Protein AF-A0A8H7EGR5-F1 (afdb_monomer_lite)

Organism: NCBI:txid1187904

Structure (mmCIF, N/CA/C/O backbone):
data_AF-A0A8H7EGR5-F1
#
_entry.id   AF-A0A8H7EGR5-F1
#
loop_
_atom_site.group_PDB
_atom_site.id
_atom_site.type_symbol
_atom_site.label_atom_id
_atom_site.label_alt_id
_atom_site.label_comp_id
_atom_site.label_asym_id
_atom_site.label_entity_id
_atom_site.label_seq_id
_atom_site.pdbx_PDB_ins_code
_atom_site.Cartn_x
_atom_site.Cartn_y
_atom_site.Cartn_z
_atom_site.occupancy
_atom_site.B_iso_or_equiv
_atom_site.auth_seq_id
_atom_site.auth_comp_id
_atom_site.auth_asym_id
_atom_site.auth_atom_id
_atom_site.pdbx_PDB_model_num
ATOM 1 N N . MET A 1 1 ? -16.414 -17.319 2.156 1.00 40.19 1 MET A N 1
ATOM 2 C CA . MET A 1 1 ? -16.752 -16.036 1.501 1.00 40.19 1 MET A CA 1
ATOM 3 C C . MET A 1 1 ? -15.707 -15.795 0.419 1.00 40.19 1 MET A C 1
ATOM 5 O O . MET A 1 1 ? -14.529 -15.854 0.739 1.00 40.19 1 MET A O 1
ATOM 9 N N . SER A 1 2 ? -16.101 -15.653 -0.848 1.00 37.38 2 SER A N 1
ATOM 10 C CA . SER A 1 2 ? -15.170 -15.329 -1.941 1.00 37.38 2 SER A CA 1
ATOM 11 C C . SER A 1 2 ? -14.865 -13.829 -1.883 1.00 37.38 2 SER A C 1
ATOM 13 O O . SER A 1 2 ? -15.794 -13.026 -1.932 1.00 37.38 2 SER A O 1
ATOM 15 N N . LEU A 1 3 ? -13.590 -13.462 -1.722 1.00 45.47 3 LEU A N 1
ATOM 16 C CA . LEU A 1 3 ? -13.124 -12.084 -1.888 1.00 45.47 3 LEU A CA 1
ATOM 17 C C . LEU A 1 3 ? -13.234 -11.748 -3.380 1.00 45.47 3 LEU A C 1
ATOM 19 O O . LEU A 1 3 ? -12.547 -12.359 -4.197 1.00 45.47 3 LEU A O 1
ATOM 23 N N . ARG A 1 4 ? -14.135 -10.834 -3.745 1.00 58.84 4 ARG A N 1
ATOM 24 C CA . ARG A 1 4 ? -14.188 -10.259 -5.093 1.00 58.84 4 ARG A CA 1
ATOM 25 C C . ARG A 1 4 ? -13.512 -8.900 -5.059 1.00 58.84 4 ARG A C 1
ATOM 27 O O . ARG A 1 4 ? -13.814 -8.098 -4.179 1.00 58.84 4 ARG A O 1
ATOM 34 N N . LEU A 1 5 ? -12.635 -8.656 -6.029 1.00 61.25 5 LEU A N 1
ATOM 35 C CA . LEU A 1 5 ? -12.200 -7.305 -6.353 1.00 61.25 5 LEU A CA 1
ATOM 36 C C . LEU A 1 5 ? -13.452 -6.514 -6.754 1.00 61.25 5 LEU A C 1
ATOM 38 O O . LEU A 1 5 ? -14.194 -6.945 -7.639 1.00 61.25 5 LEU A O 1
ATOM 42 N N . ALA A 1 6 ? -13.726 -5.425 -6.046 1.00 63.50 6 ALA A N 1
ATOM 43 C CA . ALA A 1 6 ? -14.831 -4.529 -6.345 1.00 63.50 6 ALA A CA 1
ATOM 44 C C . ALA A 1 6 ? -14.239 -3.209 -6.825 1.00 63.50 6 ALA A C 1
ATOM 46 O O . ALA A 1 6 ? -13.458 -2.588 -6.105 1.00 63.50 6 ALA A O 1
ATOM 47 N N . GLU A 1 7 ? -14.606 -2.797 -8.034 1.00 66.31 7 GLU A N 1
ATOM 48 C CA . GLU A 1 7 ? -14.335 -1.436 -8.478 1.00 66.31 7 GLU A CA 1
ATOM 49 C C . GLU A 1 7 ? -15.170 -0.461 -7.647 1.00 66.31 7 GLU A C 1
ATOM 51 O O . GLU A 1 7 ? -16.306 -0.750 -7.243 1.00 66.31 7 GLU A O 1
ATOM 56 N N . LEU A 1 8 ? -14.581 0.698 -7.367 1.00 63.16 8 LEU A N 1
ATOM 57 C CA . LEU A 1 8 ? -15.313 1.799 -6.773 1.00 63.16 8 LEU A CA 1
ATOM 58 C C . LEU A 1 8 ? -16.433 2.215 -7.750 1.00 63.16 8 LEU A C 1
ATOM 60 O O . LEU A 1 8 ? -16.196 2.390 -8.939 1.00 63.16 8 LEU A O 1
ATOM 64 N N . GLN A 1 9 ? -17.667 2.304 -7.257 1.00 65.88 9 GLN A N 1
ATOM 65 C CA . GLN A 1 9 ? -18.796 2.860 -7.984 1.00 65.88 9 GLN A CA 1
ATOM 66 C C . GLN A 1 9 ? -18.705 4.383 -7.955 1.00 65.88 9 GLN A C 1
ATOM 68 O O . GLN A 1 9 ? -18.432 4.974 -6.910 1.00 65.88 9 GLN A O 1
ATOM 73 N N . ASP A 1 10 ? -19.024 5.023 -9.075 1.00 65.44 10 ASP A N 1
ATOM 74 C CA . ASP A 1 10 ? -19.046 6.480 -9.197 1.00 65.44 10 ASP A CA 1
ATOM 75 C C . ASP A 1 10 ? -20.202 7.087 -8.378 1.00 65.44 10 ASP A C 1
ATOM 77 O O . ASP A 1 10 ? -21.272 7.403 -8.899 1.00 65.44 10 ASP A O 1
ATOM 81 N N . GLY A 1 11 ? -20.020 7.220 -7.058 1.00 75.31 11 GLY A N 1
ATOM 82 C CA . GLY A 1 11 ? -21.066 7.708 -6.165 1.00 75.31 11 GLY A CA 1
ATOM 83 C C . GLY A 1 11 ? -20.585 8.199 -4.790 1.00 75.31 11 GLY A C 1
ATOM 84 O O . GLY A 1 11 ? -19.582 7.713 -4.260 1.00 75.31 11 GLY A O 1
ATOM 85 N N . PRO A 1 12 ? -21.328 9.128 -4.149 1.00 81.88 12 PRO A N 1
ATOM 86 C CA . PRO A 1 12 ? -20.972 9.690 -2.840 1.00 81.88 12 PRO A CA 1
ATOM 87 C C . PRO A 1 12 ? -20.834 8.670 -1.706 1.00 81.88 12 PRO A C 1
ATOM 89 O O . PRO A 1 12 ? -20.137 8.924 -0.727 1.00 81.88 12 PRO A O 1
ATOM 92 N N . SER A 1 13 ? -21.470 7.502 -1.827 1.00 84.31 13 SER A N 1
ATOM 93 C CA . SER A 1 13 ? -21.416 6.440 -0.816 1.00 84.31 13 SER A CA 1
ATOM 94 C C . SER A 1 13 ? -20.005 5.911 -0.559 1.00 84.31 13 SER A C 1
ATOM 96 O O . SER A 1 13 ? -19.762 5.345 0.501 1.00 84.31 13 SER A O 1
ATOM 98 N N . GLN A 1 14 ? -19.082 6.093 -1.505 1.00 82.50 14 GLN A N 1
ATOM 99 C CA . GLN A 1 14 ? -17.698 5.628 -1.400 1.00 82.50 14 GLN A CA 1
ATOM 100 C C . GLN A 1 14 ? -16.701 6.737 -1.064 1.00 82.50 14 GLN A C 1
ATOM 102 O O . GLN A 1 14 ? -15.524 6.466 -0.838 1.00 82.50 14 GLN A O 1
ATOM 107 N N . TRP A 1 15 ? -17.154 7.989 -0.984 1.00 88.50 15 TRP A N 1
ATOM 108 C CA . TRP A 1 15 ? -16.294 9.110 -0.613 1.00 88.50 15 TRP A CA 1
ATOM 109 C C . TRP A 1 15 ? -15.570 8.920 0.722 1.00 88.50 15 TRP A C 1
ATOM 111 O O . TRP A 1 15 ? -14.414 9.331 0.791 1.00 88.50 15 TRP A O 1
ATOM 121 N N . PRO A 1 16 ? -16.154 8.283 1.759 1.00 89.19 16 PRO A N 1
ATOM 122 C CA . PRO A 1 16 ? -15.410 7.988 2.979 1.00 89.19 16 PRO A CA 1
ATOM 123 C C . PRO A 1 16 ? -14.196 7.086 2.731 1.00 89.19 16 PRO A C 1
ATOM 125 O O . PRO A 1 16 ? -13.119 7.376 3.238 1.00 89.19 16 PRO A O 1
ATOM 128 N N . ASP A 1 17 ? -14.344 6.044 1.907 1.00 87.31 17 ASP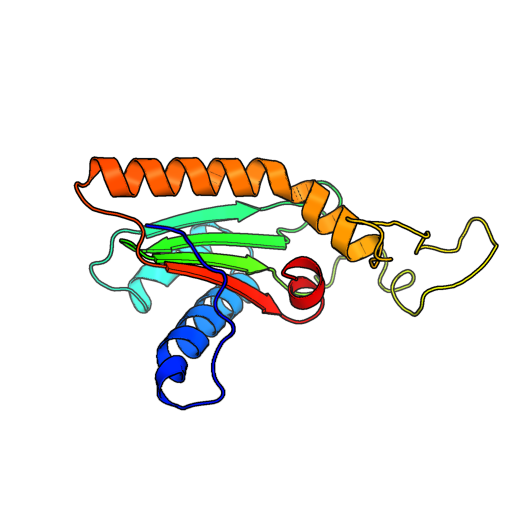 A N 1
ATOM 129 C CA . ASP A 1 17 ? -13.255 5.116 1.580 1.00 87.31 17 ASP A CA 1
ATOM 130 C C . ASP A 1 17 ? -12.166 5.798 0.740 1.00 87.31 17 ASP A C 1
ATOM 132 O O . ASP A 1 17 ? -10.976 5.599 0.981 1.00 87.31 17 ASP A O 1
ATOM 136 N N . ILE A 1 18 ? -12.572 6.645 -0.211 1.00 89.69 18 ILE A N 1
ATOM 137 C CA . ILE A 1 18 ? -11.654 7.450 -1.030 1.00 89.69 18 ILE A CA 1
ATOM 138 C C . ILE A 1 18 ? -10.898 8.455 -0.155 1.00 89.69 18 ILE A C 1
ATOM 140 O O . ILE A 1 18 ? -9.681 8.585 -0.277 1.00 89.69 18 ILE A O 1
ATOM 144 N N . ALA A 1 19 ? -11.597 9.157 0.740 1.00 91.94 19 ALA A N 1
ATOM 145 C CA . ALA A 1 19 ? -10.998 10.135 1.643 1.00 91.94 19 ALA A CA 1
ATOM 146 C C . ALA A 1 19 ? -10.009 9.482 2.619 1.00 91.94 19 ALA A C 1
ATOM 148 O O . ALA A 1 19 ? -8.958 10.057 2.899 1.00 91.94 19 ALA A O 1
ATOM 149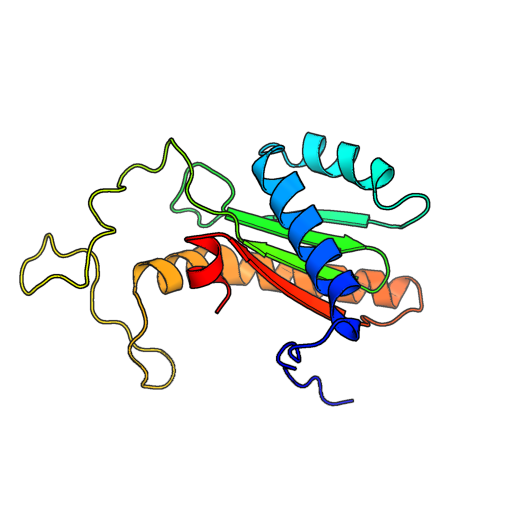 N N . ASP A 1 20 ? -10.321 8.280 3.102 1.00 92.25 20 ASP A N 1
ATOM 150 C CA . ASP A 1 20 ? -9.452 7.481 3.966 1.00 92.25 20 ASP A CA 1
ATOM 151 C C . ASP A 1 20 ? -8.159 7.058 3.248 1.00 92.25 20 ASP A C 1
ATOM 153 O O . ASP A 1 20 ? -7.050 7.340 3.713 1.00 92.25 20 ASP A O 1
ATOM 157 N N . ALA A 1 21 ? -8.291 6.485 2.047 1.00 92.88 21 ALA A N 1
ATOM 158 C CA . ALA A 1 21 ? -7.157 6.101 1.209 1.00 92.88 21 ALA A CA 1
ATOM 159 C C . ALA A 1 21 ? -6.276 7.306 0.843 1.00 92.88 21 ALA A C 1
ATOM 161 O O . ALA A 1 21 ? -5.048 7.251 0.957 1.00 92.88 21 ALA A O 1
ATOM 162 N N . ALA A 1 22 ? -6.906 8.418 0.450 1.00 93.81 22 ALA A N 1
ATOM 163 C CA . ALA A 1 22 ? -6.224 9.664 0.126 1.00 93.81 22 ALA A CA 1
ATOM 164 C C . ALA A 1 22 ? -5.483 10.240 1.338 1.00 93.81 22 ALA A C 1
ATOM 166 O O . ALA A 1 22 ? -4.369 10.740 1.190 1.00 93.81 22 ALA A O 1
ATOM 167 N N . ARG A 1 23 ? -6.057 10.136 2.544 1.00 95.06 23 ARG A N 1
ATOM 168 C CA . ARG A 1 23 ? -5.401 10.573 3.779 1.00 95.06 23 ARG A CA 1
ATOM 169 C C . ARG A 1 23 ? -4.147 9.759 4.067 1.00 95.06 23 ARG A C 1
ATOM 171 O O . ARG A 1 23 ? -3.116 10.353 4.360 1.00 95.06 23 ARG A O 1
ATOM 178 N N . ILE A 1 24 ? -4.214 8.432 3.969 1.00 95.56 24 ILE A N 1
ATOM 179 C CA . ILE A 1 24 ? -3.044 7.566 4.190 1.00 95.56 24 ILE A CA 1
ATOM 180 C C . ILE A 1 24 ? -1.948 7.872 3.160 1.00 95.56 24 ILE A C 1
ATOM 182 O O . ILE A 1 24 ? -0.795 8.053 3.547 1.00 95.56 24 ILE A O 1
ATOM 186 N N . LEU A 1 25 ? -2.305 8.006 1.876 1.00 93.44 25 LEU A N 1
ATOM 187 C CA . LEU A 1 25 ? -1.369 8.398 0.812 1.00 93.44 25 LEU A CA 1
ATOM 188 C C . LEU A 1 25 ? -0.723 9.764 1.072 1.00 93.44 25 LEU A C 1
ATOM 190 O O . LEU A 1 25 ? 0.486 9.925 0.898 1.00 93.44 25 LEU A O 1
ATOM 194 N N . TRP A 1 26 ? -1.517 10.751 1.489 1.00 93.19 26 TRP A N 1
ATOM 195 C CA . TRP A 1 26 ? -1.026 12.090 1.800 1.00 93.19 26 TRP A CA 1
ATOM 196 C C . TRP A 1 26 ? -0.070 12.079 2.995 1.00 93.19 26 TRP A C 1
ATOM 198 O O . TRP A 1 26 ? 1.029 12.620 2.885 1.00 93.19 26 TRP A O 1
ATOM 208 N N . LEU A 1 27 ? -0.443 11.408 4.091 1.00 93.50 27 LEU A N 1
ATOM 209 C CA . LEU A 1 27 ? 0.409 11.255 5.272 1.00 93.50 27 LEU A CA 1
ATOM 210 C C . LEU A 1 27 ? 1.720 10.544 4.934 1.00 93.50 27 LEU A C 1
ATOM 212 O O . LEU A 1 27 ? 2.780 11.002 5.347 1.00 93.50 27 LEU A O 1
ATOM 216 N N . ALA A 1 28 ? 1.672 9.474 4.136 1.00 91.62 28 ALA A N 1
ATOM 217 C CA . ALA A 1 28 ? 2.876 8.788 3.680 1.00 91.62 28 ALA A CA 1
ATOM 218 C C . ALA A 1 28 ? 3.789 9.762 2.919 1.00 91.62 28 ALA A C 1
ATOM 220 O O . ALA A 1 28 ? 4.961 9.910 3.258 1.00 91.62 28 ALA A O 1
ATOM 221 N N . SER A 1 29 ? 3.214 10.530 1.993 1.00 87.38 29 SER A N 1
ATOM 222 C CA . SER A 1 29 ? 3.960 11.464 1.143 1.00 87.38 29 SER A CA 1
ATOM 223 C C . SER A 1 29 ? 4.659 12.594 1.913 1.00 87.38 29 SER A C 1
ATOM 225 O O . SER A 1 29 ? 5.693 13.086 1.463 1.00 87.38 29 SER A O 1
ATOM 227 N N . ILE A 1 30 ? 4.104 13.045 3.045 1.00 88.75 30 ILE A N 1
ATOM 228 C CA . ILE A 1 30 ? 4.705 14.111 3.872 1.00 88.75 30 ILE A CA 1
ATOM 229 C C . ILE A 1 30 ? 5.562 13.574 5.027 1.00 88.75 30 ILE A C 1
ATOM 231 O O . ILE A 1 30 ? 6.358 14.323 5.592 1.00 88.75 30 ILE A O 1
ATOM 235 N N . SER A 1 31 ? 5.429 12.288 5.357 1.00 90.75 31 SER A N 1
ATOM 236 C CA . SER A 1 31 ? 6.174 11.599 6.413 1.00 90.75 31 SER A CA 1
ATOM 237 C C . SER A 1 31 ? 6.968 10.427 5.817 1.00 90.75 31 SER A C 1
ATOM 239 O O . SER A 1 31 ? 6.546 9.266 5.908 1.00 90.75 31 SER A O 1
ATOM 241 N N . PRO A 1 32 ? 8.128 10.707 5.189 1.00 83.62 32 PRO A N 1
ATOM 242 C CA . PRO A 1 32 ? 8.963 9.667 4.586 1.00 83.62 32 PRO A CA 1
ATOM 243 C C . PRO A 1 32 ? 9.530 8.696 5.632 1.00 83.62 32 PRO A C 1
ATOM 245 O O . PRO A 1 32 ? 9.738 7.525 5.337 1.00 83.62 32 PRO A O 1
ATOM 248 N N . ASP A 1 33 ? 9.725 9.160 6.868 1.00 88.19 33 ASP A N 1
ATOM 249 C CA . ASP A 1 33 ? 10.098 8.330 8.011 1.00 88.19 33 ASP A CA 1
ATOM 250 C C . ASP A 1 33 ? 8.868 7.582 8.566 1.00 88.19 33 ASP A C 1
ATOM 252 O O . ASP A 1 33 ? 7.840 8.189 8.888 1.00 88.19 33 ASP A O 1
ATOM 256 N N . ILE A 1 34 ? 8.964 6.253 8.688 1.00 91.25 34 ILE A N 1
ATOM 257 C CA . ILE A 1 34 ? 7.855 5.406 9.150 1.00 91.25 34 ILE A CA 1
ATOM 258 C C . ILE A 1 34 ? 7.496 5.619 10.630 1.00 91.25 34 ILE A C 1
ATOM 260 O O . ILE A 1 34 ? 6.340 5.436 11.012 1.00 91.25 34 ILE A O 1
ATOM 264 N N . ILE A 1 35 ? 8.452 6.005 11.477 1.00 91.94 35 ILE A N 1
ATOM 265 C CA . ILE A 1 35 ? 8.215 6.321 12.891 1.00 91.94 35 ILE A CA 1
ATOM 266 C C . ILE A 1 35 ? 7.406 7.614 12.979 1.00 91.94 35 ILE A C 1
ATOM 268 O O . ILE A 1 35 ? 6.374 7.634 13.650 1.00 91.94 35 ILE A O 1
ATOM 272 N N . ALA A 1 36 ? 7.809 8.655 12.247 1.00 91.44 36 ALA A N 1
ATOM 273 C CA . ALA A 1 36 ? 7.054 9.905 12.164 1.00 91.44 36 ALA A CA 1
ATOM 274 C C . ALA A 1 36 ? 5.635 9.669 11.619 1.00 91.44 36 ALA A C 1
ATOM 276 O O . ALA A 1 36 ? 4.660 10.115 12.219 1.00 91.44 36 ALA A O 1
ATOM 277 N N . PHE A 1 37 ? 5.503 8.878 10.549 1.00 93.31 37 PHE A N 1
ATOM 278 C CA . PHE A 1 37 ? 4.202 8.489 9.999 1.00 93.31 37 PHE A CA 1
ATOM 279 C C . PHE A 1 37 ? 3.306 7.802 11.046 1.00 93.31 37 PHE A C 1
ATOM 281 O O . PHE A 1 37 ? 2.145 8.170 11.220 1.00 93.31 37 PHE A O 1
ATOM 288 N N . ARG A 1 38 ? 3.843 6.829 11.796 1.00 93.69 38 ARG A N 1
ATOM 289 C CA . ARG A 1 38 ? 3.107 6.126 12.865 1.00 93.69 38 ARG A CA 1
ATOM 290 C C . ARG A 1 38 ? 2.685 7.052 14.010 1.00 93.69 38 ARG A C 1
ATOM 292 O O . ARG A 1 38 ? 1.681 6.761 14.658 1.00 93.69 38 ARG A O 1
ATOM 299 N N . HIS A 1 39 ? 3.435 8.122 14.273 1.00 92.06 39 HIS A N 1
ATOM 300 C CA . HIS A 1 39 ? 3.090 9.127 15.281 1.00 92.06 39 HIS A CA 1
ATOM 301 C C . HIS A 1 39 ? 1.955 10.061 14.845 1.00 92.06 39 HIS A C 1
ATOM 303 O O . HIS A 1 39 ? 1.243 10.566 15.709 1.00 92.06 39 HIS A O 1
ATOM 309 N N . GLU A 1 40 ? 1.746 10.247 13.541 1.00 92.44 40 GLU A N 1
ATOM 310 C CA . GLU A 1 40 ? 0.650 11.062 12.999 1.00 92.44 40 GLU A CA 1
ATOM 311 C C . GLU A 1 40 ? -0.688 10.309 12.941 1.00 92.44 40 GLU A C 1
ATOM 313 O O . GLU A 1 40 ? -1.750 10.920 13.067 1.00 92.44 40 GLU A O 1
ATOM 318 N N . LEU A 1 41 ? -0.673 8.976 12.789 1.00 92.94 41 LEU A N 1
ATOM 319 C CA . LEU A 1 41 ? -1.897 8.167 12.671 1.00 92.94 41 LEU A CA 1
ATOM 320 C C . LEU A 1 41 ? -2.933 8.401 13.797 1.00 92.94 41 LEU A C 1
ATOM 322 O O . LEU A 1 41 ? -4.110 8.558 13.462 1.00 92.94 41 LEU A O 1
ATOM 326 N N . PRO A 1 42 ? -2.566 8.494 15.093 1.00 93.56 42 PRO A N 1
ATOM 327 C CA . PRO A 1 42 ? -3.520 8.753 16.177 1.00 93.56 42 PRO A CA 1
ATOM 328 C C . PRO A 1 42 ? -4.337 10.038 16.030 1.00 93.56 42 PRO A C 1
ATOM 330 O O . PRO A 1 42 ? -5.468 10.087 16.511 1.00 93.56 42 PRO A O 1
ATOM 333 N N . THR A 1 43 ? -3.798 11.063 15.363 1.00 93.69 43 THR A N 1
ATOM 334 C CA . THR A 1 43 ? -4.499 12.334 15.116 1.00 93.69 43 THR A CA 1
ATOM 335 C C . THR A 1 43 ? -5.739 12.129 14.245 1.00 93.69 43 THR A C 1
ATOM 337 O O . THR A 1 43 ? -6.736 12.833 14.398 1.00 93.69 43 THR A O 1
ATOM 340 N N . TYR A 1 44 ? -5.696 11.145 13.344 1.00 91.75 44 TYR A N 1
ATOM 341 C CA . TYR A 1 44 ? -6.760 10.869 12.378 1.00 91.75 44 TYR A CA 1
ATOM 342 C C . TYR A 1 44 ? -7.576 9.620 12.714 1.00 91.75 44 TYR A C 1
ATOM 344 O O . TYR A 1 44 ? -8.735 9.526 12.310 1.00 91.75 44 TYR A O 1
ATOM 352 N N . TYR A 1 45 ? -6.988 8.687 13.463 1.00 92.88 45 TYR A N 1
ATOM 353 C CA . TYR A 1 45 ? -7.587 7.409 13.845 1.00 92.88 45 TYR A CA 1
ATOM 354 C C . TYR A 1 45 ? -7.521 7.205 15.368 1.00 92.88 45 TYR A C 1
ATOM 356 O O . TYR A 1 45 ? -6.867 6.273 15.851 1.00 92.88 45 TYR A O 1
ATOM 364 N N . PRO A 1 46 ? -8.166 8.081 16.162 1.00 91.50 46 PRO A N 1
ATOM 365 C CA . PRO A 1 46 ? -8.100 7.999 17.614 1.00 91.50 46 PRO A CA 1
ATOM 366 C C . PRO A 1 46 ? -8.755 6.710 18.122 1.00 91.50 46 PRO A C 1
ATOM 368 O O . PRO A 1 46 ? -9.791 6.286 17.617 1.00 91.50 46 PRO A O 1
ATOM 371 N N . ASN A 1 47 ? -8.175 6.121 19.171 1.00 88.50 47 ASN A N 1
ATOM 372 C CA . ASN A 1 47 ? -8.669 4.903 19.831 1.00 88.50 47 ASN A CA 1
ATOM 373 C C . ASN A 1 47 ? -8.716 3.646 18.941 1.00 88.50 47 ASN A C 1
ATOM 375 O O . ASN A 1 47 ? -9.427 2.699 19.269 1.00 88.50 47 ASN A O 1
ATOM 379 N N . THR A 1 48 ? -7.958 3.622 17.843 1.00 87.50 48 THR A N 1
ATOM 380 C CA . THR A 1 48 ? -7.838 2.449 16.964 1.00 87.50 48 THR A CA 1
ATOM 381 C C . THR A 1 48 ? -6.529 1.713 17.208 1.00 87.50 48 THR A C 1
ATOM 383 O O . THR A 1 48 ? -5.532 2.293 17.651 1.00 87.50 48 THR A O 1
ATOM 386 N N . SER A 1 49 ? -6.515 0.416 16.908 1.00 87.44 49 SER A N 1
ATOM 387 C CA . SER A 1 49 ? -5.275 -0.349 16.884 1.00 87.44 49 SER A CA 1
ATOM 388 C C . SER A 1 49 ? -4.677 -0.304 15.483 1.00 87.44 49 SER A C 1
ATOM 390 O O . SER A 1 49 ? -5.323 -0.714 14.520 1.00 87.44 49 SER A O 1
ATOM 392 N N . TYR A 1 50 ? -3.437 0.176 15.362 1.00 90.00 50 TYR A N 1
ATOM 393 C CA . TYR A 1 50 ? -2.787 0.312 14.063 1.00 90.00 50 TYR A CA 1
ATOM 394 C C . TYR A 1 50 ? -1.403 -0.331 14.003 1.00 90.00 50 TYR A C 1
ATOM 396 O O . TYR A 1 50 ? -0.662 -0.397 14.984 1.00 90.00 50 TYR A O 1
ATOM 404 N N . SER A 1 51 ? -1.042 -0.781 12.807 1.00 91.25 51 SER A N 1
ATOM 405 C CA . SER A 1 51 ? 0.319 -1.165 12.444 1.00 91.25 51 SER A CA 1
ATOM 406 C C . SER A 1 51 ? 0.625 -0.610 11.065 1.00 91.25 51 SER A C 1
ATOM 408 O O . SER A 1 51 ? -0.190 -0.768 10.160 1.00 91.25 51 SER A O 1
ATOM 410 N N . ALA A 1 52 ? 1.792 0.000 10.892 1.00 94.12 52 ALA A N 1
ATOM 411 C CA . ALA A 1 52 ? 2.227 0.497 9.594 1.00 94.12 52 ALA A CA 1
ATOM 412 C C . ALA A 1 52 ? 3.634 0.004 9.282 1.00 94.12 52 ALA A C 1
ATOM 414 O O . ALA A 1 52 ? 4.489 0.092 10.156 1.00 94.12 52 ALA A O 1
ATOM 415 N N . THR A 1 53 ? 3.898 -0.463 8.071 1.00 93.94 53 THR A N 1
ATOM 416 C CA . THR A 1 53 ? 5.219 -0.930 7.633 1.00 93.94 53 THR A CA 1
ATOM 417 C C . THR A 1 53 ? 5.558 -0.282 6.304 1.00 93.94 53 THR A C 1
ATOM 419 O O . THR A 1 53 ? 4.693 -0.072 5.458 1.00 93.94 53 THR A O 1
ATOM 422 N N . GLU A 1 54 ? 6.822 0.068 6.137 1.00 93.81 54 GLU A N 1
ATOM 423 C CA . GLU A 1 54 ? 7.345 0.603 4.889 1.00 93.81 54 GLU A CA 1
ATOM 424 C C . GLU A 1 54 ? 7.670 -0.513 3.897 1.00 93.81 54 GLU A C 1
ATOM 426 O O . GLU A 1 54 ? 8.172 -1.572 4.267 1.00 93.81 54 GLU A O 1
ATOM 431 N N . LEU A 1 55 ? 7.385 -0.257 2.626 1.00 92.44 55 LEU A N 1
ATOM 432 C CA . LEU A 1 55 ? 7.665 -1.157 1.521 1.00 92.44 55 LEU A CA 1
ATOM 433 C C . LEU A 1 55 ? 8.681 -0.497 0.592 1.00 92.44 55 LEU A C 1
ATOM 435 O O . LEU A 1 55 ? 8.527 0.656 0.167 1.00 92.44 55 LEU A O 1
ATOM 439 N N . TRP A 1 56 ? 9.724 -1.257 0.279 1.00 88.19 56 TRP A N 1
ATOM 440 C CA . TRP A 1 56 ? 10.870 -0.812 -0.499 1.00 88.19 56 TRP A CA 1
ATOM 441 C C . TRP A 1 56 ? 11.028 -1.681 -1.731 1.00 88.19 56 TRP A C 1
ATOM 443 O O . TRP A 1 56 ? 10.928 -2.900 -1.653 1.00 88.19 56 TRP A O 1
ATOM 453 N N . THR A 1 57 ? 11.325 -1.061 -2.869 1.00 80.31 57 THR A N 1
ATOM 454 C CA . THR A 1 57 ? 11.568 -1.797 -4.118 1.00 80.31 57 THR A CA 1
ATOM 455 C C . THR A 1 57 ? 12.928 -2.491 -4.139 1.00 80.31 57 THR A C 1
ATOM 457 O O . THR A 1 57 ? 13.167 -3.315 -5.015 1.00 80.31 57 THR A O 1
ATOM 460 N N . GLY A 1 58 ? 13.863 -2.091 -3.266 1.00 71.19 58 GLY A N 1
ATOM 461 C CA . GLY A 1 58 ? 15.284 -2.455 -3.352 1.00 71.19 58 GLY A CA 1
ATOM 462 C C . GLY A 1 58 ? 16.036 -1.791 -4.518 1.00 71.19 58 GLY A C 1
ATOM 463 O O . GLY A 1 58 ? 17.261 -1.814 -4.551 1.00 71.19 58 GLY A O 1
ATOM 464 N N . LEU A 1 59 ? 15.311 -1.164 -5.450 1.00 65.62 59 LEU A N 1
ATOM 465 C CA . LEU A 1 59 ? 15.839 -0.413 -6.593 1.00 65.62 59 LEU A CA 1
ATOM 466 C C . LEU A 1 59 ? 16.016 1.077 -6.273 1.00 65.62 59 LEU A C 1
ATOM 468 O O . LEU A 1 59 ? 16.841 1.758 -6.880 1.00 65.62 59 LEU A O 1
ATOM 472 N N . ASN A 1 60 ? 15.236 1.586 -5.317 1.00 65.56 60 ASN A N 1
ATOM 473 C CA . ASN A 1 60 ? 15.183 2.997 -4.967 1.00 65.56 60 ASN A CA 1
ATOM 474 C C . ASN A 1 60 ? 15.707 3.203 -3.545 1.00 65.56 60 ASN A C 1
ATOM 476 O O . ASN A 1 60 ? 15.441 2.403 -2.651 1.00 65.56 60 ASN A O 1
ATOM 480 N N . ALA A 1 61 ? 16.382 4.331 -3.326 1.00 66.06 61 ALA A N 1
ATOM 481 C CA . ALA A 1 61 ? 16.855 4.746 -2.006 1.00 66.06 61 ALA A CA 1
ATOM 482 C C . ALA A 1 61 ? 15.747 5.325 -1.108 1.00 66.06 61 ALA A C 1
ATOM 484 O O . ALA A 1 61 ? 16.035 5.756 0.004 1.00 66.06 61 ALA A O 1
ATOM 485 N N . SER A 1 62 ? 14.494 5.348 -1.573 1.00 74.81 62 SER A N 1
ATOM 486 C CA . SER A 1 62 ? 13.341 5.789 -0.788 1.00 74.81 62 SER A CA 1
ATOM 487 C C . SER A 1 62 ? 12.193 4.791 -0.833 1.00 74.81 62 SER A C 1
ATOM 489 O O . SER A 1 62 ? 12.011 4.081 -1.832 1.00 74.81 62 SER A O 1
ATOM 491 N N . ARG A 1 63 ? 11.426 4.772 0.264 1.00 83.19 63 ARG A N 1
ATOM 492 C CA . ARG A 1 63 ? 10.182 4.021 0.436 1.00 83.19 63 ARG A CA 1
ATOM 493 C C . ARG A 1 63 ? 9.226 4.294 -0.727 1.00 83.19 63 ARG A C 1
ATOM 495 O O . ARG A 1 63 ? 9.179 5.404 -1.255 1.00 83.19 63 ARG A O 1
ATOM 502 N N . ARG A 1 64 ? 8.491 3.262 -1.149 1.00 87.38 64 ARG A N 1
ATOM 503 C CA . ARG A 1 64 ? 7.560 3.341 -2.290 1.00 87.38 64 ARG A CA 1
ATOM 504 C C . ARG A 1 64 ? 6.141 2.951 -1.995 1.00 87.38 64 ARG A C 1
ATOM 506 O O . ARG A 1 64 ? 5.261 3.259 -2.795 1.00 87.38 64 ARG A O 1
ATOM 513 N N . ALA A 1 65 ? 5.913 2.320 -0.861 1.00 92.75 65 ALA A N 1
ATOM 514 C CA . ALA A 1 65 ? 4.581 2.205 -0.335 1.00 92.75 65 ALA A CA 1
ATOM 515 C C . ALA A 1 65 ? 4.614 2.125 1.185 1.00 92.75 65 ALA A C 1
ATOM 517 O O . ALA A 1 65 ? 5.624 1.770 1.798 1.00 92.75 65 ALA A O 1
ATOM 518 N N . VAL A 1 66 ? 3.468 2.413 1.785 1.00 95.81 66 VAL A N 1
ATOM 519 C CA . VAL A 1 66 ? 3.179 2.040 3.165 1.00 95.81 66 VAL A CA 1
ATOM 520 C C . VAL A 1 66 ? 2.075 0.998 3.175 1.00 95.81 66 VAL A C 1
ATOM 522 O O . VAL A 1 66 ? 1.048 1.133 2.509 1.00 95.81 66 VAL A O 1
ATOM 525 N N . PHE A 1 67 ? 2.291 -0.052 3.951 1.00 96.69 67 PHE A N 1
ATOM 526 C CA . PHE A 1 67 ? 1.251 -0.969 4.376 1.00 96.69 67 PHE A CA 1
ATOM 527 C C . PHE A 1 67 ? 0.711 -0.466 5.709 1.00 96.69 67 PHE A C 1
ATOM 529 O O . PHE A 1 67 ? 1.494 -0.262 6.631 1.00 96.69 67 PHE A O 1
ATOM 536 N N . VAL A 1 68 ? -0.599 -0.294 5.846 1.00 96.44 68 VAL A N 1
ATOM 537 C CA . VAL A 1 68 ? -1.237 0.159 7.086 1.00 96.44 68 VAL A CA 1
ATOM 538 C C . VAL A 1 68 ? -2.422 -0.744 7.393 1.00 96.44 68 VAL A C 1
ATOM 540 O O . VAL A 1 68 ? -3.302 -0.908 6.560 1.00 96.44 68 VAL A O 1
ATOM 543 N N . ALA A 1 69 ? -2.469 -1.316 8.589 1.00 95.38 69 ALA A N 1
ATOM 544 C CA . ALA A 1 69 ? -3.665 -1.956 9.121 1.00 95.38 69 ALA A CA 1
ATOM 545 C C . ALA A 1 69 ? -4.213 -1.094 10.257 1.00 95.38 69 ALA A C 1
ATOM 547 O O . ALA A 1 69 ? -3.448 -0.724 11.148 1.00 95.38 69 ALA A O 1
ATOM 548 N N . ILE A 1 70 ? -5.504 -0.776 10.203 1.00 93.88 70 ILE A N 1
ATOM 549 C CA . ILE A 1 70 ? -6.263 -0.038 11.215 1.00 93.88 70 ILE A CA 1
ATOM 550 C C . ILE A 1 70 ? -7.501 -0.879 11.518 1.00 93.88 70 ILE A C 1
ATOM 552 O O . ILE A 1 70 ? -8.403 -1.001 10.683 1.00 93.88 70 ILE A O 1
ATOM 556 N N . ASP A 1 71 ? -7.507 -1.500 12.696 1.00 92.62 71 ASP A N 1
ATOM 557 C CA . ASP A 1 71 ? -8.505 -2.488 13.111 1.00 92.62 71 ASP A CA 1
ATOM 558 C C . ASP A 1 71 ? -8.703 -3.583 12.040 1.00 92.62 71 ASP A C 1
ATOM 560 O O . ASP A 1 71 ? -7.752 -4.303 11.730 1.00 92.62 71 ASP A O 1
ATOM 564 N N . GLU A 1 72 ? -9.893 -3.734 11.449 1.00 93.94 72 GLU A N 1
ATOM 565 C CA . GLU A 1 72 ? -10.163 -4.722 10.390 1.00 93.94 72 GLU A CA 1
ATOM 566 C C . GLU A 1 72 ? -9.873 -4.240 8.961 1.00 93.94 72 GLU A C 1
ATOM 568 O O . GLU A 1 72 ? -10.130 -4.977 7.999 1.00 93.94 72 GLU A O 1
ATOM 573 N N . ASN A 1 73 ? -9.395 -3.008 8.792 1.00 93.88 73 ASN A N 1
ATOM 574 C CA . ASN A 1 73 ? -9.154 -2.408 7.485 1.00 93.88 73 ASN A CA 1
ATOM 575 C C . ASN A 1 73 ? -7.660 -2.370 7.186 1.00 93.88 73 ASN A C 1
ATOM 577 O O . ASN A 1 73 ? -6.850 -1.952 8.010 1.00 93.88 73 ASN A O 1
ATOM 581 N N . ILE A 1 74 ? -7.300 -2.794 5.983 1.00 96.00 74 ILE A N 1
ATOM 582 C CA . ILE A 1 74 ? -5.925 -2.791 5.497 1.00 96.00 74 ILE A CA 1
ATOM 583 C C . ILE A 1 74 ? -5.852 -1.834 4.314 1.00 96.00 74 ILE A C 1
ATOM 585 O O . ILE A 1 74 ? -6.689 -1.908 3.421 1.00 96.00 74 ILE A O 1
ATOM 589 N N . THR A 1 75 ? -4.841 -0.977 4.279 1.00 96.12 75 THR A N 1
ATOM 590 C CA . THR A 1 75 ? -4.548 -0.076 3.167 1.00 96.12 75 THR A CA 1
ATOM 591 C C . THR A 1 75 ? -3.102 -0.263 2.726 1.00 96.12 75 THR A C 1
ATOM 593 O O . THR A 1 75 ? -2.184 -0.194 3.539 1.00 96.12 75 THR A O 1
ATOM 596 N N . ILE A 1 76 ? -2.895 -0.478 1.429 1.00 96.44 76 ILE A N 1
ATOM 597 C CA . ILE A 1 76 ? -1.580 -0.476 0.786 1.00 96.44 76 ILE A CA 1
ATOM 598 C C . ILE A 1 76 ? -1.530 0.773 -0.089 1.00 96.44 76 ILE A C 1
ATOM 600 O O . ILE A 1 76 ? -2.251 0.869 -1.083 1.00 96.44 76 ILE A O 1
ATOM 604 N N . ALA A 1 77 ? -0.727 1.747 0.322 1.00 95.50 77 ALA A N 1
ATOM 605 C CA . ALA A 1 77 ? -0.652 3.059 -0.303 1.00 95.50 77 ALA A CA 1
ATOM 606 C C . ALA A 1 77 ? 0.689 3.223 -1.023 1.00 95.50 77 ALA A C 1
ATOM 608 O O . ALA A 1 77 ? 1.723 3.362 -0.373 1.00 95.50 77 ALA A O 1
ATOM 609 N N . PHE A 1 78 ? 0.658 3.206 -2.356 1.00 93.75 78 PHE A N 1
ATOM 610 C CA . PHE A 1 78 ? 1.811 3.372 -3.236 1.00 93.75 78 PHE A CA 1
ATOM 611 C C . PHE A 1 78 ? 2.083 4.850 -3.512 1.00 93.75 78 PHE A C 1
ATOM 613 O O . PHE A 1 78 ? 1.252 5.585 -4.055 1.00 93.75 78 PHE A O 1
ATOM 620 N N . GLU A 1 79 ? 3.276 5.286 -3.138 1.00 91.31 79 GLU A N 1
ATOM 621 C CA . GLU A 1 79 ? 3.699 6.674 -3.227 1.00 91.31 79 GLU A CA 1
ATOM 622 C C . GLU A 1 79 ? 4.094 7.051 -4.659 1.00 91.31 79 GLU A C 1
ATOM 624 O O . GLU A 1 79 ? 4.400 6.210 -5.508 1.00 91.31 79 GLU A O 1
ATOM 629 N N . GLY A 1 80 ? 4.071 8.355 -4.932 1.00 86.06 80 GLY A N 1
ATOM 630 C CA . GLY A 1 80 ? 4.524 8.898 -6.205 1.00 86.06 80 GLY A CA 1
ATOM 631 C C . GLY A 1 80 ? 6.049 8.928 -6.338 1.00 86.06 80 GLY A C 1
ATOM 632 O O . GLY A 1 80 ? 6.797 8.256 -5.628 1.00 86.06 80 GLY A O 1
ATOM 633 N N . SER A 1 81 ? 6.513 9.756 -7.271 1.00 78.50 81 SER A N 1
ATOM 634 C CA . SER A 1 81 ? 7.940 9.961 -7.509 1.00 78.50 81 SER A CA 1
ATOM 635 C C . SER A 1 81 ? 8.630 10.671 -6.342 1.00 78.50 81 SER A C 1
ATOM 637 O O . SER A 1 81 ? 8.110 11.665 -5.829 1.00 78.50 81 SER A O 1
ATOM 639 N N . ASP A 1 82 ? 9.856 10.266 -6.040 1.00 74.12 82 ASP A N 1
ATOM 640 C CA . ASP A 1 82 ? 10.778 10.965 -5.150 1.00 74.12 82 ASP A CA 1
ATOM 641 C C . ASP A 1 82 ? 11.636 11.961 -5.951 1.00 74.12 82 ASP A C 1
ATOM 643 O O . ASP A 1 82 ? 11.925 11.772 -7.136 1.00 74.12 82 ASP A O 1
ATOM 647 N N . ARG A 1 83 ? 12.069 13.049 -5.310 1.00 65.88 83 ARG A N 1
ATOM 648 C CA . ARG A 1 83 ? 12.953 14.048 -5.931 1.00 65.88 83 ARG A CA 1
ATOM 649 C C . ARG A 1 83 ? 14.352 13.499 -6.224 1.00 65.88 83 ARG A C 1
ATOM 651 O O . ARG A 1 83 ? 14.987 13.987 -7.153 1.00 65.88 83 ARG A O 1
ATOM 658 N N . ASN A 1 84 ? 14.789 12.498 -5.466 1.00 60.78 84 ASN A N 1
ATOM 659 C CA . ASN A 1 84 ? 16.096 11.855 -5.555 1.00 60.78 84 ASN A CA 1
ATOM 660 C C . ASN A 1 84 ? 16.083 10.586 -6.422 1.00 60.78 84 ASN A C 1
ATOM 662 O O . ASN A 1 84 ? 17.070 9.850 -6.445 1.00 60.78 84 ASN A O 1
ATOM 666 N N . GLU A 1 85 ? 14.988 10.295 -7.135 1.00 62.12 85 GLU A N 1
ATOM 667 C CA . GLU A 1 85 ? 14.989 9.191 -8.094 1.00 62.12 85 GLU A CA 1
ATOM 668 C C . GLU A 1 85 ? 15.967 9.442 -9.226 1.00 62.12 85 GLU A C 1
ATOM 670 O O . GLU A 1 85 ? 15.854 10.411 -9.979 1.00 62.12 85 GLU A O 1
ATOM 675 N N . LEU A 1 86 ? 16.907 8.509 -9.355 1.00 51.56 86 LEU A N 1
ATOM 676 C CA . LEU A 1 86 ? 18.086 8.656 -10.192 1.00 51.56 86 LEU A CA 1
ATOM 677 C C . LEU A 1 86 ? 17.769 8.794 -11.687 1.00 51.56 86 LEU A C 1
ATOM 679 O O . LEU A 1 86 ? 18.665 9.158 -12.440 1.00 51.56 86 LEU A O 1
ATOM 683 N N . VAL A 1 87 ? 16.538 8.556 -12.170 1.00 50.41 87 VAL A N 1
ATOM 684 C CA . VAL A 1 87 ? 16.298 8.607 -13.619 1.00 50.41 87 VAL A CA 1
ATOM 685 C C . VAL A 1 87 ? 14.872 8.973 -14.057 1.00 50.41 87 VAL A C 1
ATOM 687 O O . VAL A 1 87 ? 14.231 8.204 -14.766 1.00 50.41 87 VAL A O 1
ATOM 690 N N . LYS A 1 88 ? 14.419 10.214 -13.818 1.00 47.44 88 LYS A N 1
ATOM 691 C CA . LYS A 1 88 ? 13.270 10.797 -14.566 1.00 47.44 88 LYS A CA 1
ATOM 692 C C . LYS A 1 88 ? 13.419 10.697 -16.100 1.00 47.44 88 LYS A C 1
ATOM 694 O O . LYS A 1 88 ? 12.429 10.704 -16.823 1.00 47.44 88 LYS A O 1
ATOM 699 N N . ASN A 1 89 ? 14.651 10.554 -16.602 1.00 43.34 89 ASN A N 1
ATOM 700 C CA . ASN A 1 89 ? 14.964 10.407 -18.028 1.00 43.34 89 ASN A CA 1
ATOM 701 C C . ASN A 1 89 ? 14.644 9.027 -18.638 1.00 43.34 89 ASN A C 1
ATOM 703 O O . ASN A 1 89 ? 14.721 8.896 -19.854 1.00 43.34 89 ASN A O 1
ATOM 707 N N . THR A 1 90 ? 14.255 8.018 -17.851 1.00 48.66 90 THR A N 1
ATOM 708 C CA . THR A 1 90 ? 13.866 6.684 -18.376 1.00 48.66 90 THR A CA 1
ATOM 709 C C . THR A 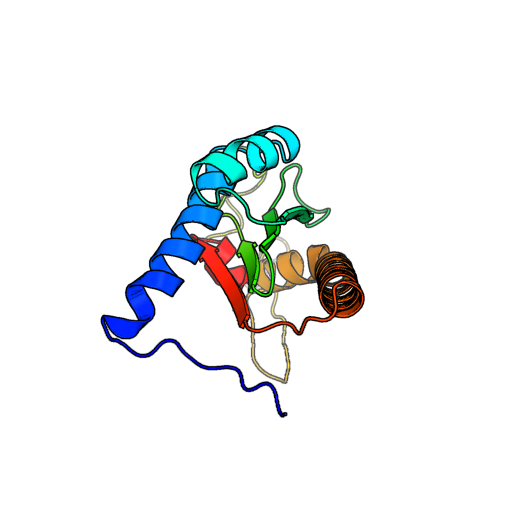1 90 ? 12.351 6.493 -18.467 1.00 48.66 90 THR A C 1
ATOM 711 O O . THR A 1 90 ? 11.864 5.389 -18.668 1.00 48.66 90 THR A O 1
ATOM 714 N N . TRP A 1 91 ? 11.581 7.562 -18.241 1.00 51.56 91 TRP A N 1
ATOM 715 C CA . TRP A 1 91 ? 10.148 7.463 -17.939 1.00 51.56 91 TRP A CA 1
ATOM 716 C C . TRP A 1 91 ? 9.242 7.921 -19.087 1.00 51.56 91 TRP A C 1
ATOM 718 O O . TRP A 1 91 ? 8.044 7.652 -19.076 1.00 51.56 91 TRP A O 1
ATOM 728 N N . ALA A 1 92 ? 9.791 8.618 -20.085 1.00 40.44 92 ALA A N 1
ATOM 729 C CA . ALA A 1 92 ? 9.013 9.170 -21.186 1.00 40.44 92 ALA A CA 1
ATOM 730 C C . ALA A 1 92 ? 9.025 8.231 -22.403 1.00 40.44 92 ALA A C 1
ATOM 732 O O . ALA A 1 92 ? 9.927 8.286 -23.245 1.00 40.44 92 ALA A O 1
ATOM 733 N N . ASN A 1 93 ? 7.940 7.462 -22.508 1.00 38.59 93 ASN A N 1
ATOM 734 C CA . AS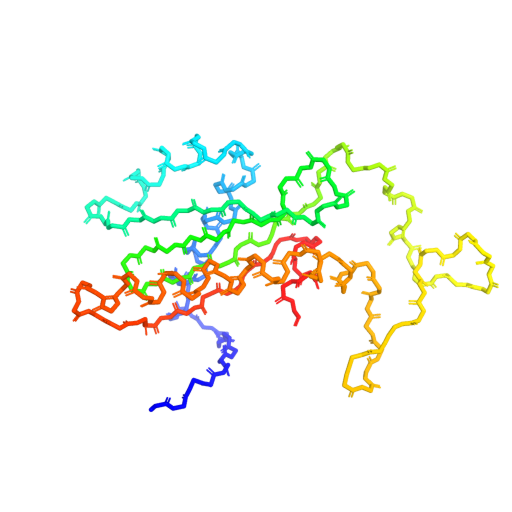N A 1 93 ? 7.540 6.567 -23.595 1.00 38.59 93 ASN A CA 1
ATOM 735 C C . ASN A 1 93 ? 8.232 5.203 -23.611 1.00 38.59 93 ASN A C 1
ATOM 737 O O . ASN A 1 93 ? 9.446 5.093 -23.502 1.00 38.59 93 ASN A O 1
ATOM 741 N N . ALA A 1 94 ? 7.432 4.172 -23.891 1.00 39.81 94 ALA A N 1
ATOM 742 C CA . ALA A 1 94 ? 7.880 2.990 -24.611 1.00 39.81 94 ALA A CA 1
ATOM 743 C C . ALA A 1 94 ? 8.691 3.422 -25.848 1.00 39.81 94 ALA A C 1
ATOM 745 O O . ALA A 1 94 ? 8.138 3.727 -26.900 1.00 39.81 94 ALA A O 1
ATOM 746 N N . LYS A 1 95 ? 10.005 3.510 -25.707 1.00 41.88 95 LYS A N 1
ATOM 747 C CA . LYS A 1 95 ? 10.991 3.605 -26.789 1.00 41.88 95 LYS A CA 1
ATOM 748 C C . LYS A 1 95 ? 11.723 2.274 -26.687 1.00 41.88 95 LYS A C 1
ATOM 750 O O . LYS A 1 95 ? 11.911 1.829 -25.568 1.00 41.88 95 LYS A O 1
ATOM 755 N N . GLY A 1 96 ? 11.877 1.449 -27.715 1.00 44.19 96 GLY A N 1
ATOM 756 C CA . GLY A 1 96 ? 12.554 1.637 -29.002 1.00 44.19 96 GLY A CA 1
ATOM 757 C C . GLY A 1 96 ? 13.531 0.439 -29.154 1.00 44.19 96 GLY A C 1
ATOM 758 O O . GLY A 1 96 ? 13.678 -0.317 -28.196 1.00 44.19 96 GLY A O 1
ATOM 759 N N . PRO A 1 97 ? 14.167 0.169 -30.310 1.00 35.72 97 PRO A N 1
ATOM 760 C CA . PRO A 1 97 ? 14.963 -1.054 -30.515 1.00 35.72 97 PRO A CA 1
ATOM 761 C C . PRO A 1 97 ? 16.427 -1.019 -30.011 1.00 35.72 97 PRO A C 1
ATOM 763 O O . PRO A 1 97 ? 17.195 -1.915 -30.356 1.00 35.72 97 PRO A O 1
ATOM 766 N N . ASN A 1 98 ? 16.862 -0.018 -29.240 1.00 41.50 98 ASN A N 1
ATOM 767 C CA . ASN A 1 98 ? 18.263 0.149 -28.829 1.00 41.50 98 ASN A CA 1
ATOM 768 C C . ASN A 1 98 ? 18.519 -0.262 -27.366 1.00 41.50 98 ASN A C 1
ATOM 770 O O . ASN A 1 98 ? 17.634 -0.240 -26.529 1.00 41.50 98 ASN A O 1
ATOM 774 N N . TRP A 1 99 ? 19.759 -0.586 -26.993 1.00 44.03 99 TRP A N 1
ATOM 775 C CA . TRP A 1 99 ? 20.095 -1.081 -25.641 1.00 44.03 99 TRP A CA 1
ATOM 776 C C . TRP A 1 99 ? 19.993 -0.044 -24.499 1.00 44.03 99 TRP A C 1
ATOM 778 O O . TRP A 1 99 ? 20.176 -0.392 -23.336 1.00 44.03 99 TRP A O 1
ATOM 788 N N . TRP A 1 100 ? 19.666 1.212 -24.818 1.00 47.38 100 TRP A N 1
ATOM 789 C CA . TRP A 1 100 ? 19.358 2.311 -23.887 1.00 47.38 100 TRP A CA 1
ATOM 790 C C . TRP A 1 100 ? 17.851 2.630 -23.814 1.00 47.38 100 TRP A C 1
ATOM 792 O O . TRP A 1 100 ? 17.453 3.670 -23.289 1.00 47.38 100 TRP A O 1
ATOM 802 N N . ASP A 1 101 ? 17.006 1.742 -24.337 1.00 47.59 101 ASP A N 1
ATOM 803 C CA . ASP A 1 101 ? 15.549 1.849 -24.322 1.00 47.59 101 ASP A CA 1
ATOM 804 C C . ASP A 1 101 ? 14.956 1.165 -23.073 1.00 47.59 101 ASP A C 1
ATOM 806 O O . ASP A 1 101 ? 14.504 0.021 -23.078 1.00 47.59 101 ASP A O 1
ATOM 810 N N . ILE A 1 102 ? 14.994 1.879 -21.948 1.00 55.38 102 ILE A N 1
ATOM 811 C CA . ILE A 1 102 ? 14.250 1.538 -20.727 1.00 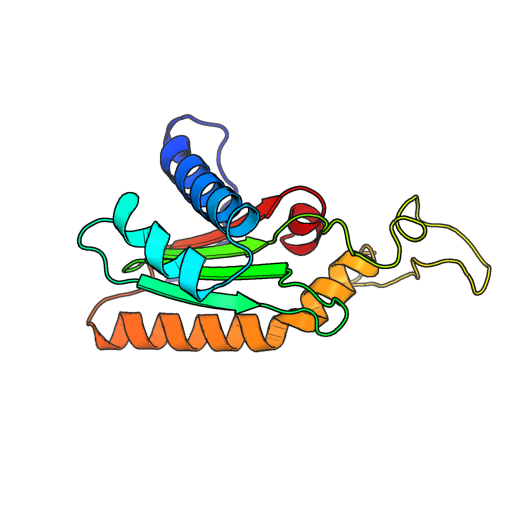55.38 102 ILE A CA 1
ATOM 812 C C . ILE A 1 102 ? 12.868 2.179 -20.927 1.00 55.38 102 ILE A C 1
ATOM 814 O O . ILE A 1 102 ? 12.766 3.383 -20.693 1.00 55.38 102 ILE A O 1
ATOM 818 N N . PRO A 1 103 ? 11.858 1.489 -21.509 1.00 58.09 103 PRO A N 1
ATOM 819 C CA . PRO A 1 103 ? 11.234 0.239 -21.038 1.00 58.09 103 PRO A CA 1
ATOM 820 C C . PRO A 1 103 ? 11.290 -0.941 -22.038 1.00 58.09 103 PRO A C 1
ATOM 822 O O . PRO A 1 103 ? 11.010 -0.788 -23.226 1.00 58.09 103 PRO A O 1
ATOM 825 N N . TYR A 1 104 ? 11.507 -2.162 -21.537 1.00 65.00 104 TYR A N 1
ATOM 826 C CA . TYR A 1 104 ? 11.515 -3.392 -22.343 1.00 65.00 104 TYR A CA 1
ATOM 827 C C . TYR A 1 104 ? 10.141 -4.082 -22.353 1.00 65.00 104 TYR A C 1
ATOM 829 O O . TYR A 1 104 ? 9.328 -3.914 -21.443 1.00 65.00 104 TYR A O 1
ATOM 837 N N . ALA A 1 105 ? 9.840 -4.843 -23.411 1.00 72.31 105 ALA A N 1
ATOM 838 C CA . ALA A 1 105 ? 8.570 -5.558 -23.497 1.00 72.31 105 ALA A CA 1
ATOM 839 C C . ALA A 1 105 ? 8.503 -6.647 -22.418 1.00 72.31 105 ALA A C 1
ATOM 841 O O . ALA A 1 105 ? 9.313 -7.571 -22.401 1.00 72.31 105 ALA A O 1
ATOM 842 N N . VAL A 1 106 ? 7.511 -6.537 -21.541 1.00 78.88 106 VAL A N 1
ATOM 843 C CA . VAL A 1 106 ? 7.202 -7.525 -20.508 1.00 78.88 106 VAL A CA 1
ATOM 844 C C . VAL A 1 106 ? 5.727 -7.873 -20.590 1.00 78.88 106 VAL A C 1
ATOM 846 O O . VAL A 1 106 ? 4.903 -7.033 -20.964 1.00 78.88 106 VAL A O 1
ATOM 849 N N . TYR A 1 107 ? 5.408 -9.116 -20.253 1.00 84.81 107 TYR A N 1
ATOM 850 C CA . TYR A 1 107 ? 4.055 -9.641 -20.339 1.00 84.81 107 TYR A CA 1
ATOM 851 C C . TYR A 1 107 ? 3.652 -10.258 -19.005 1.00 84.81 107 TYR A C 1
ATOM 853 O O . TYR A 1 107 ? 4.448 -10.968 -18.393 1.00 84.81 107 TYR A O 1
ATOM 861 N N . ASP A 1 108 ? 2.416 -10.002 -18.589 1.00 81.38 108 ASP A N 1
ATOM 862 C CA . ASP A 1 108 ? 1.769 -10.651 -17.451 1.00 81.38 108 ASP A CA 1
ATOM 863 C C . ASP A 1 108 ? 0.406 -11.187 -17.901 1.00 81.38 108 ASP A C 1
ATOM 865 O O . ASP A 1 108 ? -0.383 -10.472 -18.521 1.00 81.38 108 ASP A O 1
ATOM 869 N N . GLY A 1 109 ? 0.168 -12.485 -17.709 1.00 84.94 109 GLY A N 1
ATOM 870 C CA . GLY A 1 109 ? -1.040 -13.153 -18.209 1.00 84.94 109 GLY A CA 1
ATOM 871 C C . GLY A 1 109 ? -1.276 -13.012 -19.724 1.00 84.94 109 GLY A C 1
ATOM 872 O O . GLY A 1 109 ? -2.418 -13.041 -20.168 1.00 84.94 109 GLY A O 1
ATOM 873 N N . GLY A 1 110 ? -0.217 -12.814 -20.520 1.00 87.19 110 GLY A N 1
ATOM 874 C CA . GLY A 1 110 ? -0.303 -12.568 -21.968 1.00 87.19 110 GLY A CA 1
ATOM 875 C C . GLY A 1 110 ? -0.547 -11.105 -22.364 1.00 87.19 110 GLY A C 1
ATOM 876 O O . GLY A 1 110 ? -0.444 -10.775 -23.544 1.00 87.19 110 GLY A O 1
ATOM 877 N N . ASN A 1 111 ? -0.790 -10.210 -21.403 1.00 86.62 111 ASN A N 1
ATOM 878 C CA . ASN A 1 111 ? -0.956 -8.778 -21.644 1.00 86.62 111 ASN A CA 1
ATOM 879 C C . ASN A 1 111 ? 0.377 -8.050 -21.507 1.00 86.62 111 ASN A C 1
ATOM 881 O O . ASN A 1 111 ? 1.145 -8.313 -20.583 1.00 86.62 111 ASN A O 1
ATOM 885 N N . ARG A 1 112 ? 0.653 -7.105 -22.408 1.00 84.12 112 ARG A N 1
ATOM 886 C CA . ARG A 1 112 ? 1.841 -6.254 -22.298 1.00 84.12 112 ARG A CA 1
ATOM 887 C C . ARG A 1 112 ? 1.646 -5.254 -21.161 1.00 84.12 112 ARG A C 1
ATOM 889 O O . ARG A 1 112 ? 0.692 -4.482 -21.189 1.00 84.12 112 ARG A O 1
ATOM 896 N N . VAL A 1 113 ? 2.583 -5.226 -20.218 1.00 84.31 113 VAL A N 1
ATOM 897 C CA . VAL A 1 113 ? 2.583 -4.284 -19.086 1.00 84.31 113 VAL A CA 1
ATOM 898 C C . VAL A 1 113 ? 3.800 -3.362 -19.145 1.00 84.31 113 VAL A C 1
ATOM 900 O O . VAL A 1 113 ? 4.774 -3.627 -19.853 1.00 84.31 113 VAL A O 1
ATOM 903 N N . HIS A 1 114 ? 3.748 -2.238 -18.432 1.00 82.44 114 HIS A N 1
ATOM 904 C CA . HIS A 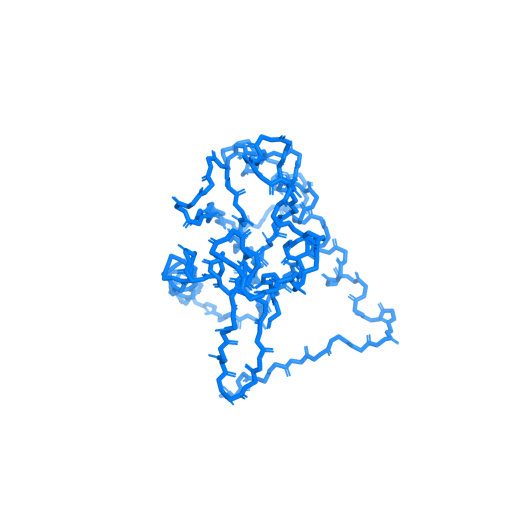1 114 ? 4.872 -1.308 -18.379 1.00 82.44 114 HIS A CA 1
ATOM 905 C C . HIS A 1 114 ? 5.971 -1.878 -17.468 1.00 82.44 114 HIS A C 1
ATOM 907 O O . HIS A 1 114 ? 5.746 -2.054 -16.270 1.00 82.44 114 HIS A O 1
ATOM 913 N N . SER A 1 115 ? 7.168 -2.143 -18.009 1.00 78.62 115 SER A N 1
ATOM 914 C CA . SER A 1 115 ? 8.238 -2.843 -17.274 1.00 78.62 115 SER A CA 1
ATOM 915 C C . SER A 1 115 ? 8.620 -2.169 -15.965 1.00 78.62 115 SER A C 1
ATOM 917 O O . SER A 1 115 ? 8.766 -2.851 -14.963 1.00 78.62 115 SER A O 1
ATOM 919 N N . PHE A 1 116 ? 8.685 -0.837 -15.945 1.00 79.56 116 PHE A N 1
ATOM 920 C CA . PHE A 1 116 ? 8.965 -0.079 -14.724 1.00 79.56 116 PHE A CA 1
ATOM 921 C C . PHE A 1 116 ? 7.973 -0.378 -13.587 1.00 79.56 116 PHE A C 1
ATOM 923 O O . PHE A 1 116 ? 8.401 -0.734 -12.494 1.00 79.56 116 PHE A O 1
ATOM 930 N N . PHE A 1 117 ? 6.660 -0.288 -13.835 1.00 84.00 117 PHE A N 1
ATOM 931 C CA . PHE A 1 117 ? 5.658 -0.536 -12.792 1.00 84.00 117 PHE A CA 1
ATOM 932 C C . PHE A 1 117 ? 5.661 -1.996 -12.341 1.00 84.00 117 PHE A C 1
ATOM 934 O O . PHE A 1 117 ? 5.594 -2.264 -11.143 1.00 84.00 117 PHE A O 1
ATOM 941 N N . ARG A 1 118 ? 5.842 -2.934 -13.284 1.00 85.81 118 ARG A N 1
ATOM 942 C CA . ARG A 1 118 ? 6.031 -4.352 -12.961 1.00 85.81 118 ARG A CA 1
ATOM 943 C C . ARG A 1 118 ? 7.238 -4.551 -12.045 1.00 85.81 118 ARG A C 1
ATOM 945 O O . ARG A 1 118 ? 7.114 -5.221 -11.028 1.00 85.81 118 ARG A O 1
ATOM 952 N N . ASP A 1 119 ? 8.394 -4.000 -12.396 1.00 81.94 119 ASP A N 1
ATOM 953 C CA . ASP A 1 119 ? 9.634 -4.219 -11.650 1.00 81.94 119 ASP A CA 1
ATOM 954 C C . ASP A 1 119 ? 9.565 -3.569 -10.256 1.00 81.94 119 ASP A C 1
ATOM 956 O O . ASP A 1 119 ? 9.995 -4.177 -9.276 1.00 81.94 119 ASP A O 1
ATOM 960 N N . MET A 1 120 ? 8.931 -2.394 -10.130 1.00 84.38 120 MET A N 1
ATOM 961 C CA . MET A 1 120 ? 8.625 -1.793 -8.824 1.00 84.38 120 MET A CA 1
ATOM 962 C C . MET A 1 120 ? 7.728 -2.693 -7.972 1.00 84.38 120 MET A C 1
ATOM 964 O O . MET A 1 120 ? 8.025 -2.915 -6.798 1.00 84.38 120 MET A O 1
ATOM 968 N N . TRP A 1 121 ? 6.649 -3.229 -8.551 1.00 89.88 121 TRP A N 1
ATOM 969 C CA . TRP A 1 121 ? 5.772 -4.158 -7.845 1.00 89.88 121 TRP A CA 1
ATOM 970 C C . TRP A 1 121 ? 6.537 -5.406 -7.404 1.00 89.88 121 TRP A C 1
ATOM 972 O O . TRP A 1 121 ? 6.495 -5.770 -6.234 1.00 89.88 121 TRP A O 1
ATOM 982 N N . TYR A 1 122 ? 7.298 -6.025 -8.305 1.00 87.44 122 TYR A N 1
ATOM 983 C CA . TYR A 1 122 ? 8.053 -7.245 -8.018 1.00 87.44 122 TYR A CA 1
ATOM 984 C C . TYR A 1 122 ? 9.106 -7.035 -6.926 1.00 87.44 122 TYR A C 1
ATOM 986 O O . TYR A 1 122 ? 9.309 -7.938 -6.120 1.00 87.44 122 TYR A O 1
ATOM 994 N N . GLY A 1 123 ? 9.716 -5.848 -6.848 1.00 86.25 123 GLY A N 1
ATOM 995 C CA . GLY A 1 123 ? 10.640 -5.498 -5.768 1.00 86.25 123 GLY A CA 1
ATOM 996 C C . GLY A 1 123 ? 9.987 -5.444 -4.380 1.00 86.25 123 GLY A C 1
ATOM 997 O O . GLY A 1 123 ? 10.651 -5.719 -3.388 1.00 86.25 123 GLY A O 1
ATOM 998 N N . MET A 1 124 ? 8.689 -5.134 -4.299 1.00 92.25 124 MET A N 1
ATOM 999 C CA . MET A 1 124 ? 7.944 -5.014 -3.034 1.00 92.25 124 MET A CA 1
ATOM 1000 C C . MET A 1 124 ? 7.002 -6.185 -2.744 1.00 92.25 124 MET A C 1
ATOM 1002 O O . MET A 1 124 ? 6.514 -6.314 -1.619 1.00 92.25 124 MET A O 1
ATOM 1006 N N . ARG A 1 125 ? 6.687 -7.012 -3.743 1.00 93.38 125 ARG A N 1
ATOM 1007 C CA . ARG A 1 125 ? 5.583 -7.978 -3.702 1.00 93.38 125 ARG A CA 1
ATOM 1008 C C . ARG A 1 125 ? 5.677 -8.942 -2.524 1.00 93.38 125 ARG A C 1
ATOM 1010 O O . ARG A 1 125 ? 4.691 -9.142 -1.820 1.00 93.38 125 ARG A O 1
ATOM 1017 N N . ASP A 1 126 ? 6.846 -9.532 -2.308 1.00 93.62 126 ASP A N 1
ATOM 1018 C CA . ASP A 1 126 ? 7.013 -10.576 -1.294 1.00 93.62 126 ASP A CA 1
ATOM 1019 C C . ASP A 1 126 ? 6.866 -9.994 0.120 1.00 93.62 126 ASP A C 1
ATOM 1021 O O . ASP A 1 126 ? 6.159 -10.551 0.961 1.00 93.62 126 ASP A O 1
ATOM 1025 N N . GLU A 1 127 ? 7.438 -8.812 0.351 1.00 93.62 127 GLU A N 1
ATOM 1026 C CA . GLU A 1 127 ? 7.285 -8.065 1.600 1.00 93.62 127 GLU A CA 1
ATOM 1027 C C . GLU A 1 127 ? 5.836 -7.596 1.810 1.00 93.62 127 GLU A C 1
ATOM 1029 O O . GLU A 1 127 ? 5.295 -7.692 2.912 1.00 93.62 127 GLU A O 1
ATOM 1034 N N . THR A 1 128 ? 5.159 -7.185 0.736 1.00 95.19 128 THR A N 1
ATOM 1035 C CA . THR A 1 128 ? 3.735 -6.826 0.764 1.00 95.19 128 THR A CA 1
ATOM 1036 C C . THR A 1 128 ? 2.877 -8.018 1.189 1.00 95.19 128 THR A C 1
ATOM 1038 O O . THR A 1 128 ? 2.021 -7.890 2.064 1.00 95.19 128 THR A O 1
ATOM 1041 N N . PHE A 1 129 ? 3.112 -9.202 0.613 1.00 95.81 129 PHE A N 1
ATOM 1042 C CA . PHE A 1 129 ? 2.385 -10.418 0.984 1.00 95.81 129 PHE A CA 1
ATOM 1043 C C . PHE A 1 129 ? 2.718 -10.905 2.393 1.00 95.81 129 PHE A C 1
ATOM 1045 O O . PHE A 1 129 ? 1.830 -11.422 3.083 1.00 95.81 129 PHE A O 1
ATOM 1052 N N . ARG A 1 130 ? 3.956 -10.707 2.855 1.00 95.62 130 ARG A N 1
ATOM 1053 C CA . ARG A 1 130 ? 4.347 -10.980 4.240 1.00 95.62 130 ARG A CA 1
ATOM 1054 C C . ARG A 1 130 ? 3.586 -10.077 5.211 1.00 95.62 130 ARG A C 1
ATOM 1056 O O . ARG A 1 130 ? 2.914 -10.593 6.103 1.00 95.62 130 ARG A O 1
ATOM 1063 N N . ALA A 1 131 ? 3.608 -8.762 4.988 1.00 95.00 131 ALA A N 1
ATOM 1064 C CA . ALA A 1 131 ? 2.881 -7.788 5.801 1.00 95.00 131 ALA A CA 1
ATOM 1065 C C . ALA A 1 131 ? 1.367 -8.058 5.805 1.00 95.00 131 ALA A C 1
ATOM 1067 O O . ALA A 1 131 ? 0.732 -8.042 6.860 1.00 95.00 131 ALA A O 1
ATOM 1068 N N . LEU A 1 132 ? 0.796 -8.403 4.645 1.00 95.31 132 LEU A N 1
ATOM 1069 C CA . LEU A 1 132 ? -0.609 -8.788 4.528 1.00 95.31 132 LEU A CA 1
ATOM 1070 C C . LEU A 1 132 ? -0.933 -10.031 5.367 1.00 95.31 132 LEU A C 1
ATOM 1072 O O . LEU A 1 132 ? -1.918 -10.044 6.104 1.00 95.31 132 LEU A O 1
ATOM 1076 N N . SER A 1 133 ? -0.097 -11.065 5.284 1.00 95.31 133 SER A N 1
ATOM 1077 C CA . SER A 1 133 ? -0.281 -12.305 6.046 1.00 95.31 133 SER A CA 1
ATOM 1078 C C . SER A 1 133 ? -0.205 -12.059 7.555 1.00 95.31 133 SER A C 1
ATOM 1080 O O . SER A 1 133 ? -1.036 -12.570 8.309 1.00 95.31 133 SER A O 1
ATOM 1082 N N . GLU A 1 134 ? 0.752 -11.241 7.996 1.00 94.88 134 GLU A N 1
ATOM 1083 C CA . GLU A 1 134 ? 0.913 -10.855 9.400 1.00 94.88 134 GLU A CA 1
ATOM 1084 C C . GLU A 1 134 ? -0.275 -10.037 9.910 1.00 94.88 134 GLU A C 1
ATOM 1086 O O . GLU A 1 134 ? -0.814 -10.346 10.971 1.00 94.88 134 GLU A O 1
ATOM 1091 N N . ALA A 1 135 ? -0.745 -9.051 9.144 1.00 94.56 135 ALA A N 1
ATOM 1092 C CA . ALA A 1 135 ? -1.906 -8.248 9.516 1.00 94.56 135 ALA A CA 1
ATOM 1093 C C . ALA A 1 135 ? -3.173 -9.101 9.645 1.00 94.56 135 ALA A C 1
ATOM 1095 O O . ALA A 1 135 ? -3.882 -9.013 10.647 1.00 94.56 135 ALA A O 1
ATOM 1096 N N . ILE A 1 136 ? -3.431 -9.985 8.675 1.00 94.44 136 ILE A N 1
ATOM 1097 C CA . ILE A 1 136 ? -4.578 -10.900 8.716 1.00 94.44 136 ILE A CA 1
ATOM 1098 C C . ILE A 1 136 ? -4.498 -11.819 9.938 1.00 94.44 136 ILE A C 1
ATOM 1100 O O . ILE A 1 136 ? -5.520 -12.058 10.586 1.00 94.44 136 ILE A O 1
ATOM 1104 N N . ARG A 1 137 ? -3.308 -12.337 10.267 1.00 95.25 137 ARG A N 1
ATOM 1105 C CA . ARG A 1 137 ? -3.101 -13.145 11.475 1.00 95.25 137 ARG A CA 1
ATOM 1106 C C . ARG A 1 137 ? -3.419 -12.336 12.733 1.00 95.25 137 ARG A C 1
ATOM 1108 O O . ARG A 1 137 ? -4.229 -12.789 13.533 1.00 95.25 137 ARG A O 1
ATOM 1115 N N . ASN A 1 138 ? -2.866 -11.133 12.864 1.00 93.31 138 ASN A N 1
ATOM 1116 C CA . ASN A 1 138 ? -3.065 -10.282 14.039 1.00 93.31 138 ASN A CA 1
ATOM 1117 C C . ASN A 1 138 ? -4.543 -9.888 14.227 1.00 93.31 138 ASN A C 1
ATOM 1119 O O . ASN A 1 138 ? -5.039 -9.858 15.352 1.00 93.31 138 ASN A O 1
ATOM 1123 N N . ILE A 1 139 ? -5.270 -9.617 13.136 1.00 93.62 139 ILE A N 1
ATOM 1124 C CA . ILE A 1 139 ? -6.718 -9.341 13.172 1.00 93.62 139 ILE A CA 1
ATOM 1125 C C . ILE A 1 139 ? -7.488 -10.564 13.694 1.00 93.62 139 ILE A C 1
ATOM 1127 O O . ILE A 1 139 ? -8.369 -10.428 14.543 1.00 93.62 139 ILE A O 1
ATOM 1131 N N . LYS A 1 140 ? -7.126 -11.768 13.232 1.00 94.69 140 LYS A N 1
ATOM 1132 C CA . LYS A 1 140 ? -7.742 -13.025 13.683 1.00 94.69 140 LYS A CA 1
ATOM 1133 C C . LYS A 1 140 ? -7.434 -13.351 15.141 1.00 94.69 140 LYS A C 1
ATOM 1135 O O . LYS A 1 140 ? -8.327 -13.792 15.856 1.00 94.69 140 LYS A O 1
ATOM 1140 N N . GLU A 1 141 ? -6.205 -13.122 15.596 1.00 94.56 141 GLU A N 1
ATOM 1141 C CA . GLU A 1 141 ? -5.796 -13.339 16.993 1.00 94.56 141 GLU A CA 1
ATOM 1142 C C . GLU A 1 141 ? -6.564 -12.441 17.972 1.00 94.56 141 GLU A C 1
ATOM 1144 O O . GLU A 1 141 ? -6.828 -12.842 19.102 1.00 94.56 141 GLU A O 1
ATOM 1149 N N . LYS A 1 142 ? -7.009 -11.264 17.517 1.00 91.38 142 LYS A N 1
ATOM 1150 C CA . LYS A 1 142 ? -7.905 -10.370 18.266 1.00 91.38 142 LYS A CA 1
ATOM 1151 C C . LYS A 1 142 ? -9.382 -10.794 18.230 1.00 91.38 142 LYS A C 1
ATOM 1153 O O . LYS A 1 142 ? -10.226 -10.091 18.776 1.00 91.38 142 LYS A O 1
ATOM 1158 N N . GLY A 1 143 ? -9.714 -11.917 17.590 1.00 93.88 143 GLY A N 1
ATOM 1159 C CA . GLY A 1 143 ? -11.086 -12.415 17.468 1.00 93.88 143 GLY A CA 1
ATOM 1160 C C . GLY A 1 143 ? -11.920 -11.728 16.382 1.00 93.88 143 GLY A C 1
ATOM 1161 O O . GLY A 1 143 ? -13.143 -11.847 16.404 1.00 93.88 143 GLY A O 1
ATOM 1162 N N . SER A 1 144 ? -11.284 -11.026 15.438 1.00 94.50 144 SER A N 1
ATOM 1163 C CA . SER A 1 144 ? -11.958 -10.329 14.337 1.00 94.50 144 SER A CA 1
ATOM 1164 C C . SER A 1 144 ? -11.587 -10.924 12.968 1.00 94.50 144 SER A C 1
ATOM 1166 O O . SER A 1 144 ? -10.842 -11.902 12.863 1.00 94.50 144 SER A O 1
ATOM 1168 N N . THR A 1 145 ? -12.123 -10.365 11.882 1.00 93.12 145 THR A N 1
ATOM 1169 C CA . THR A 1 145 ? -11.805 -10.777 10.503 1.00 93.12 145 THR A CA 1
ATOM 1170 C C . THR A 1 145 ? -11.563 -9.563 9.614 1.00 93.12 145 THR A C 1
ATOM 1172 O O . THR A 1 145 ? -12.304 -8.592 9.752 1.00 93.12 145 THR A O 1
ATOM 1175 N N . PRO A 1 146 ? -10.603 -9.611 8.666 1.00 92.69 146 PRO A N 1
ATOM 1176 C CA . PRO A 1 146 ? -10.381 -8.507 7.737 1.00 92.69 146 PRO A CA 1
ATOM 1177 C C . PRO A 1 146 ? -11.671 -8.150 6.996 1.00 92.69 146 PRO A C 1
ATOM 1179 O O . PRO A 1 146 ? -12.298 -9.017 6.383 1.00 92.69 146 PRO A O 1
ATOM 1182 N N . ARG A 1 147 ? -12.058 -6.876 7.057 1.00 92.44 147 ARG A N 1
ATOM 1183 C CA . ARG A 1 147 ? -13.290 -6.370 6.444 1.00 92.44 147 ARG A CA 1
ATOM 1184 C C . ARG A 1 147 ? -13.038 -5.829 5.043 1.00 92.44 147 ARG A C 1
ATOM 1186 O O . ARG A 1 147 ? -13.880 -6.000 4.164 1.00 92.44 147 ARG A O 1
ATOM 1193 N N . LYS A 1 148 ? -11.901 -5.162 4.847 1.00 90.75 148 LYS A N 1
ATOM 1194 C CA . LYS A 1 148 ? -11.570 -4.460 3.606 1.00 90.75 148 LYS A CA 1
ATOM 1195 C C . LYS A 1 148 ? -10.058 -4.398 3.413 1.00 90.75 148 LYS A C 1
ATOM 1197 O O . LYS A 1 148 ? -9.320 -4.171 4.369 1.00 90.75 148 LYS A O 1
ATOM 1202 N N . ILE A 1 149 ? -9.627 -4.570 2.166 1.00 93.44 149 ILE A N 1
ATOM 1203 C CA . ILE A 1 149 ? -8.267 -4.269 1.720 1.00 93.44 149 ILE A CA 1
ATOM 1204 C C . ILE A 1 149 ? -8.389 -3.191 0.647 1.00 93.44 149 ILE A C 1
ATOM 1206 O O . ILE A 1 149 ? -9.005 -3.419 -0.392 1.00 93.44 149 ILE A O 1
ATOM 1210 N N . THR A 1 150 ? -7.826 -2.024 0.919 1.00 93.75 150 THR A N 1
ATOM 1211 C CA . THR A 1 150 ? -7.761 -0.891 0.006 1.00 93.75 150 THR A CA 1
ATOM 1212 C C . THR A 1 150 ? -6.376 -0.856 -0.622 1.00 93.75 150 THR A C 1
ATOM 1214 O O . THR A 1 150 ? -5.369 -0.854 0.083 1.00 93.75 150 THR A O 1
ATOM 1217 N N . ILE A 1 151 ? -6.317 -0.802 -1.946 1.00 94.81 151 ILE A N 1
ATOM 1218 C CA . ILE A 1 151 ? -5.077 -0.574 -2.683 1.00 94.81 151 ILE A CA 1
ATOM 1219 C C . ILE A 1 151 ? -5.210 0.801 -3.324 1.00 94.81 151 ILE A C 1
ATOM 1221 O O . ILE A 1 151 ? -6.188 1.063 -4.020 1.00 94.81 151 ILE A O 1
ATOM 1225 N N . ALA A 1 152 ? -4.270 1.695 -3.041 1.00 94.00 152 ALA A N 1
ATOM 1226 C CA . ALA A 1 152 ? -4.316 3.063 -3.532 1.00 94.00 152 ALA A CA 1
ATOM 1227 C C . ALA A 1 152 ? -2.932 3.507 -3.993 1.00 94.00 152 ALA A C 1
ATOM 1229 O O . ALA A 1 152 ? -1.924 3.121 -3.409 1.00 94.00 152 ALA A O 1
ATOM 1230 N N . GLY A 1 153 ? -2.883 4.349 -5.018 1.00 93.31 153 GLY A N 1
ATOM 1231 C CA . GLY A 1 153 ? -1.634 4.868 -5.549 1.00 93.31 153 GLY A CA 1
ATOM 1232 C C . GLY A 1 153 ? -1.786 6.289 -6.067 1.00 93.31 153 GLY A C 1
ATOM 1233 O O . GLY A 1 153 ? -2.828 6.652 -6.610 1.00 93.31 153 GLY A O 1
ATOM 1234 N N . PHE A 1 154 ? -0.741 7.100 -5.908 1.00 89.19 154 PHE A N 1
ATOM 1235 C CA . PHE A 1 154 ? -0.688 8.450 -6.469 1.00 89.19 154 PHE A CA 1
ATOM 1236 C C . PHE A 1 154 ? 0.408 8.563 -7.531 1.00 89.19 154 PHE A C 1
ATOM 1238 O O . PHE A 1 154 ? 1.544 8.146 -7.310 1.00 89.19 154 PHE A O 1
ATOM 1245 N N . SER A 1 155 ? 0.090 9.183 -8.674 1.00 88.12 155 SER A N 1
ATOM 1246 C CA . SER A 1 155 ? 1.037 9.376 -9.782 1.00 88.12 155 SER A CA 1
ATOM 1247 C C . SER A 1 155 ? 1.653 8.033 -10.217 1.00 88.12 155 SER A C 1
ATOM 1249 O O . SER A 1 155 ? 0.913 7.118 -10.570 1.00 88.12 155 SER A O 1
ATOM 1251 N N . GLN A 1 156 ? 2.977 7.869 -10.153 1.00 83.12 156 GLN A N 1
ATOM 1252 C CA . GLN A 1 156 ? 3.647 6.595 -10.437 1.00 83.12 156 GLN A CA 1
ATOM 1253 C C . GLN A 1 156 ? 3.161 5.442 -9.561 1.00 83.12 156 GLN A C 1
ATOM 1255 O O . GLN A 1 156 ? 3.028 4.329 -10.064 1.00 83.12 156 GLN A O 1
ATOM 1260 N N . GLY A 1 157 ? 2.839 5.707 -8.294 1.00 88.50 157 GLY A N 1
ATOM 1261 C CA . GLY A 1 157 ? 2.263 4.711 -7.401 1.00 88.50 157 GLY A CA 1
ATOM 1262 C C . GLY A 1 157 ? 0.936 4.162 -7.921 1.00 88.50 157 GLY A C 1
ATOM 1263 O O . GLY A 1 157 ? 0.656 2.988 -7.721 1.00 88.50 157 GLY A O 1
ATOM 1264 N N . GLY A 1 158 ? 0.166 4.963 -8.670 1.00 88.75 158 GLY A N 1
ATOM 1265 C CA . GLY A 1 158 ? -1.048 4.507 -9.356 1.00 88.75 158 GLY A CA 1
ATOM 1266 C C . GLY A 1 158 ? -0.767 3.474 -10.453 1.00 88.75 158 GLY A C 1
ATOM 1267 O O . GLY A 1 158 ? -1.544 2.544 -10.653 1.00 88.75 158 GLY A O 1
ATOM 1268 N N . GLY A 1 159 ? 0.377 3.597 -11.133 1.00 87.25 159 GLY A N 1
ATOM 1269 C CA . GLY A 1 159 ? 0.831 2.607 -12.109 1.00 87.25 159 GLY A CA 1
ATOM 1270 C C . GLY A 1 159 ? 1.288 1.297 -11.464 1.00 87.25 159 GLY A C 1
ATOM 1271 O O . GLY A 1 159 ? 1.085 0.242 -12.048 1.00 87.25 159 GLY A O 1
ATOM 1272 N N . VAL A 1 160 ? 1.879 1.354 -10.265 1.00 88.69 160 VAL A N 1
ATOM 1273 C CA . VAL A 1 160 ? 2.308 0.162 -9.505 1.00 88.69 160 VAL A CA 1
ATOM 1274 C C . VAL A 1 160 ? 1.126 -0.544 -8.834 1.00 88.69 160 VAL A C 1
ATOM 1276 O O . VAL A 1 160 ? 1.154 -1.759 -8.674 1.00 88.69 160 VAL A O 1
ATOM 1279 N N . SER A 1 161 ? 0.095 0.201 -8.430 1.00 90.81 161 SER A N 1
ATOM 1280 C CA . SER A 1 161 ? -1.057 -0.329 -7.694 1.00 90.81 161 SER A CA 1
ATOM 1281 C C . SER A 1 161 ? -2.090 -1.079 -8.546 1.00 90.81 161 SER A C 1
ATOM 1283 O O . SER A 1 161 ? -3.058 -1.581 -7.975 1.00 90.81 161 SER A O 1
ATOM 1285 N N . THR A 1 162 ? -1.936 -1.085 -9.875 1.00 82.75 162 THR A N 1
ATOM 1286 C CA . THR A 1 162 ? -2.884 -1.665 -10.848 1.00 82.75 162 THR A CA 1
ATOM 1287 C C . THR A 1 162 ? -2.399 -3.027 -11.324 1.00 82.75 162 THR A C 1
ATOM 1289 O O . THR A 1 162 ? -3.226 -3.963 -11.352 1.00 82.75 162 THR A O 1
#

Foldseek 3Di:
DDDDDDDDDPDPVCVVVVVVLVVLQVLCAVCQDVVSSVVCVCVVQPPWDKDKDFFDLVQDPGTFWIWMDTQLEIEIEGYADDPPPPPPPQVPDQDDPDPSNPPDFDDDPNDTATRVLVSSLVSGVVVVVVSVVVSQVVNVVVVHGRDYYHYYYDHSRNSNSD

Radius of gyration: 17.1 Å; chains: 1; bounding box: 42×30×50 Å

Secondary structure (DSSP, 8-state):
------PPPSSGGGHHHHHHHHHHHHHHHH--SHHHHHHHHHHHSTT--EEEEEE--SSSSS--EEEEEETTEEEEEE----TT-TTGGG-SS---SSTT--S--EEETTEEE-HHHHHHHHHHHHHHHHHHHHHHHHHHHTT----EEEEEE-THHHHH--

Sequence (162 aa):
MSLRLAELQDGPSQWPDIADAARILWLASISPDIIAFRHELPTYYPNTSYSATELWTGLNASRRAVFVAIDENITIAFEGSDRNELVKNTWANAKGPNWWDIPYAVYDGGNRVHSFFRDMWYGMRDETFRALSEAIRNIKEKGSTPRKITIAGFSQGGGVST

InterPro domains:
  IPR029058 Alpha/Beta hydrolase fold [G3DSA:3.40.50.1820] (16-162)
  IPR029058 Alpha/Beta hydrolase fold [SSF53474] (71-161)

pLDDT: mean 81.81, std 16.74, range [35.72, 96.69]